Protein AF-A0A8T6WGX5-F1 (afdb_monomer_lite)

pLDDT: mean 81.85, std 10.26, range [47.75, 90.38]

Radius of gyration: 13.93 Å; chains: 1; bounding box: 44×18×21 Å

Sequence (52 aa):
MNIDGESALRSANTRFRKRFEELEKGVQRQGRDVSALTMEELDALWNAVKKK

Foldseek 3Di:
DPPDVPVVVVVVVVVVVVLVVVLQVVQVVVVHGPVPDDPVRNVVSSVVSVVD

Structure (mmCIF, N/CA/C/O backbone):
data_AF-A0A8T6WGX5-F1
#
_entry.id   AF-A0A8T6WGX5-F1
#
loop_
_atom_site.group_PDB
_atom_site.id
_atom_site.type_symbol
_atom_site.label_atom_id
_atom_site.label_alt_id
_atom_site.label_comp_id
_atom_site.label_asym_id
_atom_site.label_entity_id
_atom_site.label_seq_id
_atom_site.pdbx_PDB_ins_code
_atom_site.Cartn_x
_atom_site.Cartn_y
_atom_site.Cartn_z
_atom_site.occupancy
_atom_site.B_iso_or_equiv
_atom_site.auth_seq_id
_atom_site.auth_comp_id
_atom_site.auth_asym_id
_atom_site.auth_atom_id
_atom_site.pdbx_PDB_model_num
ATOM 1 N N . MET A 1 1 ? 28.581 -7.128 -13.664 1.00 47.75 1 MET A N 1
ATOM 2 C CA . MET A 1 1 ? 27.294 -7.670 -13.171 1.00 47.75 1 MET A CA 1
ATOM 3 C C . MET A 1 1 ? 26.744 -6.766 -12.069 1.00 47.75 1 MET A C 1
ATOM 5 O O . MET A 1 1 ? 26.746 -7.147 -10.912 1.00 47.75 1 MET A O 1
ATOM 9 N N . ASN A 1 2 ? 26.318 -5.548 -12.410 1.00 52.28 2 ASN A N 1
ATOM 10 C CA . ASN A 1 2 ? 25.751 -4.597 -11.447 1.00 52.28 2 ASN A CA 1
ATOM 11 C C . ASN A 1 2 ? 24.395 -4.117 -11.979 1.00 52.28 2 ASN A C 1
ATOM 13 O O . ASN A 1 2 ? 24.190 -2.934 -12.215 1.00 52.28 2 ASN A O 1
ATOM 17 N N . ILE A 1 3 ? 23.533 -5.083 -12.325 1.00 54.69 3 ILE A N 1
ATOM 18 C CA . ILE A 1 3 ? 22.128 -4.802 -12.627 1.00 54.69 3 ILE A CA 1
ATOM 19 C C . ILE A 1 3 ? 21.380 -5.011 -11.307 1.00 54.69 3 ILE A C 1
ATOM 21 O O . ILE A 1 3 ? 21.059 -6.135 -10.943 1.00 54.69 3 ILE A O 1
ATOM 25 N N . ASP A 1 4 ? 21.500 -4.052 -10.398 1.00 65.38 4 ASP A N 1
ATOM 26 C CA . ASP A 1 4 ? 20.714 -2.810 -10.305 1.00 65.38 4 ASP A CA 1
ATOM 27 C C . ASP A 1 4 ? 19.562 -3.020 -9.312 1.00 65.38 4 ASP A C 1
ATOM 29 O O . ASP A 1 4 ? 18.373 -2.947 -9.631 1.00 65.38 4 ASP A O 1
ATOM 33 N N . GLY A 1 5 ? 19.942 -3.364 -8.075 1.00 63.22 5 GLY A N 1
ATOM 34 C CA . GLY A 1 5 ? 19.007 -3.475 -6.957 1.00 63.22 5 GLY A CA 1
ATOM 35 C C . GLY A 1 5 ? 18.243 -2.170 -6.733 1.00 63.22 5 GLY A C 1
ATOM 36 O O . GLY A 1 5 ? 17.072 -2.202 -6.370 1.00 63.22 5 GLY A O 1
ATOM 37 N N . GLU A 1 6 ? 18.858 -1.029 -7.053 1.00 69.31 6 GLU A N 1
ATOM 38 C CA . GLU A 1 6 ? 18.201 0.275 -7.065 1.00 69.31 6 GLU A CA 1
ATOM 39 C C . GLU A 1 6 ? 17.088 0.377 -8.119 1.00 69.31 6 GLU A C 1
ATOM 41 O O . GLU A 1 6 ? 16.007 0.870 -7.815 1.00 69.31 6 GLU A O 1
ATOM 46 N N . SER A 1 7 ? 17.290 -0.100 -9.344 1.00 73.50 7 SER A N 1
ATOM 47 C CA . SER A 1 7 ? 16.286 -0.075 -10.411 1.00 73.50 7 SER A CA 1
ATOM 48 C C . SER A 1 7 ? 15.220 -1.143 -10.207 1.00 73.50 7 SER A C 1
ATOM 50 O O . SER A 1 7 ? 14.057 -0.897 -10.535 1.00 73.50 7 SER A O 1
ATOM 52 N N . ALA A 1 8 ? 15.558 -2.287 -9.606 1.00 74.50 8 ALA A N 1
ATOM 53 C CA . ALA A 1 8 ? 14.576 -3.263 -9.138 1.00 74.50 8 ALA A CA 1
ATOM 54 C C . ALA A 1 8 ? 13.699 -2.666 -8.024 1.00 74.50 8 ALA A C 1
ATOM 56 O O . ALA A 1 8 ? 12.471 -2.771 -8.087 1.00 74.50 8 ALA A O 1
ATOM 57 N N . LEU A 1 9 ? 14.306 -1.961 -7.063 1.00 79.19 9 LEU A N 1
ATOM 58 C CA . LEU A 1 9 ? 13.603 -1.268 -5.985 1.00 79.19 9 LEU A CA 1
ATOM 59 C C . LEU A 1 9 ? 12.748 -0.112 -6.518 1.00 79.19 9 LEU A C 1
ATOM 61 O O . LEU A 1 9 ? 11.573 -0.022 -6.172 1.00 79.19 9 LEU A O 1
ATOM 65 N N . ARG A 1 10 ? 13.276 0.725 -7.421 1.00 81.56 10 ARG A N 1
ATOM 66 C CA . ARG A 1 10 ? 12.525 1.800 -8.094 1.00 81.56 10 ARG A CA 1
ATOM 67 C C . ARG A 1 10 ? 11.362 1.247 -8.903 1.00 81.56 10 ARG A C 1
ATOM 69 O O . ARG A 1 10 ? 10.266 1.801 -8.852 1.00 81.56 10 ARG A O 1
ATOM 76 N N . SER A 1 11 ? 11.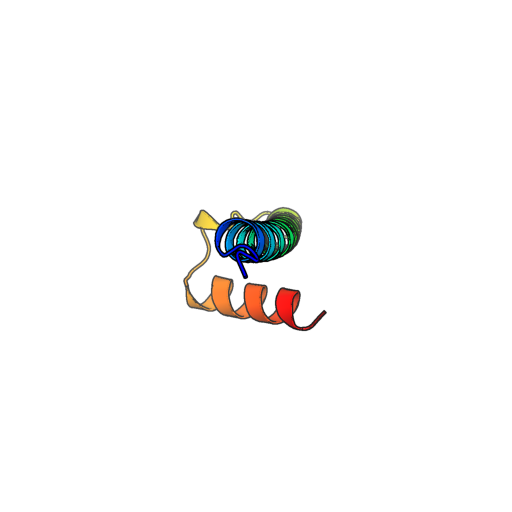564 0.143 -9.617 1.00 81.38 11 SER A N 1
ATOM 77 C CA . SER A 1 11 ? 10.502 -0.509 -10.389 1.00 81.38 11 SER A CA 1
ATOM 78 C C . SER A 1 11 ? 9.422 -1.089 -9.479 1.00 81.38 11 SER A C 1
ATOM 80 O O . SER A 1 11 ? 8.235 -0.910 -9.751 1.00 81.38 11 SER A O 1
ATOM 82 N N . ALA A 1 12 ? 9.806 -1.741 -8.380 1.00 83.12 12 ALA A N 1
ATOM 83 C CA . ALA A 1 12 ? 8.869 -2.249 -7.382 1.00 83.12 12 ALA A CA 1
ATOM 84 C C . ALA A 1 12 ? 8.083 -1.109 -6.717 1.00 83.12 12 ALA A C 1
ATOM 86 O O . ALA A 1 12 ? 6.857 -1.178 -6.635 1.00 83.12 12 ALA A O 1
ATOM 87 N N . ASN A 1 13 ? 8.765 -0.028 -6.333 1.00 86.75 13 ASN A N 1
ATOM 88 C CA . ASN A 1 13 ? 8.153 1.150 -5.727 1.00 86.75 13 ASN A CA 1
ATOM 89 C C . ASN A 1 13 ? 7.196 1.848 -6.708 1.00 86.75 13 ASN A C 1
ATOM 91 O O . ASN A 1 13 ? 6.058 2.141 -6.362 1.00 86.75 13 ASN A O 1
ATOM 95 N N . THR A 1 14 ? 7.584 1.987 -7.979 1.00 87.56 14 THR A N 1
ATOM 96 C CA . THR A 1 14 ? 6.718 2.538 -9.035 1.00 87.56 14 THR A CA 1
ATOM 97 C C . THR A 1 14 ? 5.469 1.680 -9.247 1.00 87.56 14 THR A C 1
ATOM 99 O O . THR A 1 14 ? 4.371 2.213 -9.395 1.00 87.56 14 THR A O 1
ATOM 102 N N . ARG A 1 15 ? 5.602 0.346 -9.242 1.00 85.31 15 ARG A N 1
ATOM 103 C CA . ARG A 1 15 ? 4.456 -0.576 -9.346 1.00 85.31 15 ARG A CA 1
ATOM 104 C C . ARG A 1 15 ? 3.531 -0.467 -8.137 1.00 85.31 15 ARG A C 1
ATOM 106 O O . ARG A 1 15 ? 2.316 -0.488 -8.314 1.00 85.31 15 ARG A O 1
ATOM 113 N N . PHE A 1 16 ? 4.094 -0.353 -6.936 1.00 86.94 16 PHE A N 1
ATOM 114 C CA . PHE A 1 16 ? 3.325 -0.145 -5.713 1.00 86.94 16 PHE A CA 1
ATOM 115 C C . PHE A 1 16 ? 2.569 1.183 -5.766 1.00 86.94 16 PHE A C 1
ATOM 117 O O . PHE A 1 16 ? 1.353 1.188 -5.609 1.00 86.94 16 PHE A O 1
ATOM 124 N N . ARG A 1 17 ? 3.264 2.278 -6.090 1.00 88.06 17 ARG A N 1
ATOM 125 C CA . ARG A 1 17 ? 2.688 3.618 -6.204 1.00 88.06 17 ARG A CA 1
ATOM 126 C C . ARG A 1 17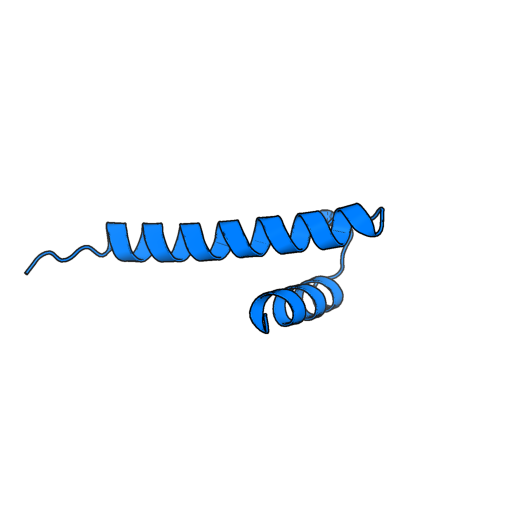 ? 1.543 3.659 -7.214 1.00 88.06 17 ARG A C 1
ATOM 128 O O . ARG A 1 17 ? 0.459 4.091 -6.855 1.00 88.06 17 ARG A O 1
ATOM 135 N N . LYS A 1 18 ? 1.728 3.105 -8.419 1.00 88.88 18 LYS A N 1
ATOM 136 C CA . LYS A 1 18 ? 0.658 3.037 -9.432 1.00 88.88 18 LYS A CA 1
ATOM 137 C C . LYS A 1 18 ? -0.589 2.309 -8.926 1.00 88.88 18 LYS A C 1
ATOM 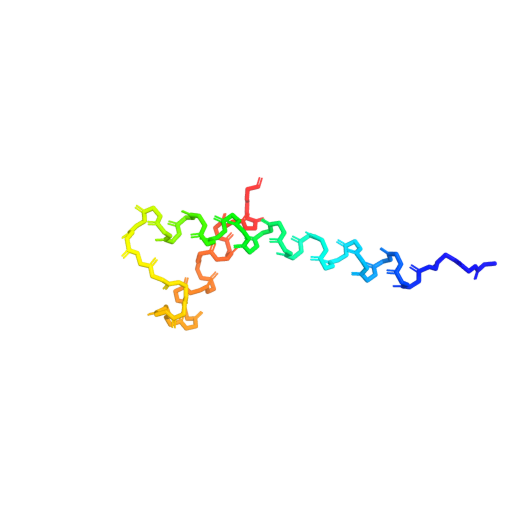139 O O . LYS A 1 18 ? -1.700 2.770 -9.159 1.00 88.88 18 LYS A O 1
ATOM 144 N N . ARG A 1 19 ? -0.412 1.178 -8.235 1.00 87.44 19 ARG A N 1
ATOM 145 C CA . ARG A 1 19 ? -1.532 0.421 -7.651 1.00 87.44 19 ARG A CA 1
ATOM 146 C C . ARG A 1 19 ? -2.192 1.176 -6.503 1.00 87.44 19 ARG A C 1
ATOM 148 O O . ARG A 1 19 ? -3.409 1.134 -6.377 1.00 87.44 19 ARG A O 1
ATOM 155 N N . PHE A 1 20 ? -1.404 1.868 -5.686 1.00 87.50 20 PHE A N 1
ATOM 156 C CA . PHE A 1 20 ? -1.924 2.673 -4.590 1.00 87.50 20 PHE A CA 1
ATOM 157 C C . PHE A 1 20 ? -2.730 3.868 -5.113 1.00 87.50 20 PHE A C 1
ATOM 159 O O . PHE A 1 20 ? -3.829 4.103 -4.634 1.00 87.50 20 PHE A O 1
ATOM 166 N N . GLU A 1 21 ? -2.262 4.543 -6.165 1.00 89.31 21 GLU A N 1
ATOM 167 C CA . GLU A 1 21 ? -3.006 5.618 -6.838 1.00 89.31 21 GLU A CA 1
ATOM 168 C C . GLU A 1 21 ? -4.333 5.124 -7.444 1.00 89.31 21 GLU A C 1
ATOM 170 O O . GLU A 1 21 ? -5.344 5.821 -7.383 1.00 89.31 21 GLU A O 1
ATOM 175 N N . GLU A 1 22 ? -4.360 3.922 -8.029 1.00 89.06 22 GLU A N 1
ATOM 176 C CA . GLU A 1 22 ? -5.595 3.298 -8.535 1.00 89.06 22 GLU A CA 1
ATOM 177 C C . GLU A 1 22 ? -6.577 2.971 -7.400 1.00 89.06 22 GLU A C 1
ATOM 179 O O . GLU A 1 22 ? -7.777 3.231 -7.525 1.00 89.06 22 GLU A O 1
ATOM 184 N N . LEU A 1 23 ? -6.069 2.438 -6.284 1.00 88.31 23 LEU A N 1
ATOM 185 C CA . LEU A 1 23 ? -6.860 2.167 -5.087 1.00 88.31 23 LEU A CA 1
ATOM 186 C C . LEU A 1 23 ? -7.433 3.463 -4.511 1.00 88.31 23 LEU A C 1
ATOM 188 O O . LEU A 1 23 ? -8.639 3.547 -4.297 1.00 88.31 23 LEU A O 1
ATOM 192 N N . GLU A 1 24 ? -6.600 4.486 -4.328 1.00 89.62 24 GLU A N 1
ATOM 193 C CA . GLU A 1 24 ? -6.997 5.788 -3.789 1.00 89.62 24 GLU A CA 1
ATOM 194 C C . GLU A 1 24 ? -8.084 6.436 -4.651 1.00 89.62 24 GLU A C 1
ATOM 196 O O . GLU A 1 24 ? -9.111 6.861 -4.129 1.00 89.62 24 GLU A O 1
ATOM 201 N N . LYS A 1 25 ? -7.948 6.396 -5.983 1.00 89.25 25 LYS A N 1
ATOM 202 C CA . LYS A 1 25 ? -9.006 6.839 -6.907 1.00 89.25 25 LYS A CA 1
ATOM 203 C C . LYS A 1 25 ? -10.296 6.033 -6.751 1.00 89.25 25 LYS A C 1
ATOM 205 O O . LYS A 1 25 ? -11.385 6.597 -6.843 1.00 89.25 25 LYS A O 1
ATOM 210 N N . GLY A 1 26 ? -10.198 4.719 -6.551 1.00 86.56 26 GLY A N 1
ATOM 211 C CA . GLY A 1 26 ? -11.352 3.848 -6.319 1.00 86.56 26 GLY A CA 1
ATOM 212 C C . GLY A 1 26 ? -12.083 4.160 -5.011 1.00 86.56 26 GLY A C 1
ATOM 213 O O . GLY A 1 26 ? -13.312 4.104 -4.969 1.00 86.56 26 GLY A O 1
ATOM 214 N N . VAL A 1 27 ? -11.336 4.526 -3.972 1.00 87.50 27 VAL A N 1
ATOM 215 C CA . VAL A 1 27 ? -11.847 4.874 -2.641 1.00 87.50 27 VAL A CA 1
ATOM 216 C C . VAL A 1 27 ? -12.431 6.290 -2.626 1.00 87.50 27 VAL A C 1
ATOM 218 O O . VAL A 1 27 ? -13.566 6.476 -2.187 1.00 87.50 27 VAL A O 1
ATOM 221 N N . GLN A 1 28 ? -11.750 7.257 -3.246 1.00 87.81 28 GLN A N 1
ATOM 222 C CA . GLN A 1 28 ? -12.257 8.620 -3.433 1.00 87.81 28 GLN A CA 1
ATOM 223 C C . GLN A 1 28 ? -13.554 8.654 -4.248 1.00 87.81 28 GLN A C 1
ATOM 225 O O . GLN A 1 28 ? -14.467 9.408 -3.920 1.00 87.81 28 GLN A O 1
ATOM 230 N N . ARG A 1 29 ? -13.694 7.808 -5.279 1.00 86.81 29 ARG A N 1
ATOM 231 C CA . ARG A 1 29 ? -14.958 7.673 -6.034 1.00 86.81 29 ARG A CA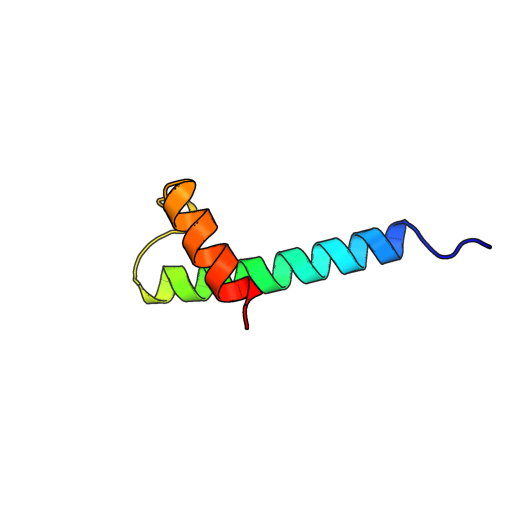 1
ATOM 232 C C . ARG A 1 29 ? -16.128 7.197 -5.178 1.00 86.81 29 ARG A C 1
ATOM 234 O O . ARG A 1 29 ? -17.270 7.481 -5.517 1.00 86.81 29 ARG A O 1
ATOM 241 N N . GLN A 1 30 ? -15.848 6.475 -4.099 1.00 84.31 30 GLN A N 1
ATOM 242 C CA . GLN A 1 30 ? -16.850 6.037 -3.130 1.00 84.31 30 GLN A CA 1
ATOM 243 C C . GLN A 1 30 ? -17.100 7.092 -2.039 1.00 84.31 30 GLN A C 1
ATOM 245 O O . GLN A 1 30 ? -17.880 6.842 -1.125 1.00 84.31 30 GLN A O 1
ATOM 250 N N . GLY A 1 31 ? -16.447 8.259 -2.114 1.00 87.12 31 GLY A N 1
ATOM 251 C CA . GLY A 1 31 ? -16.543 9.317 -1.107 1.00 87.12 31 GLY A CA 1
ATOM 252 C C . GLY A 1 31 ? -15.884 8.954 0.224 1.00 87.12 31 GLY A C 1
ATOM 253 O O . GLY A 1 31 ? -16.205 9.557 1.245 1.00 87.12 31 GLY A O 1
ATOM 254 N N . ARG A 1 32 ? -14.999 7.951 0.233 1.00 86.3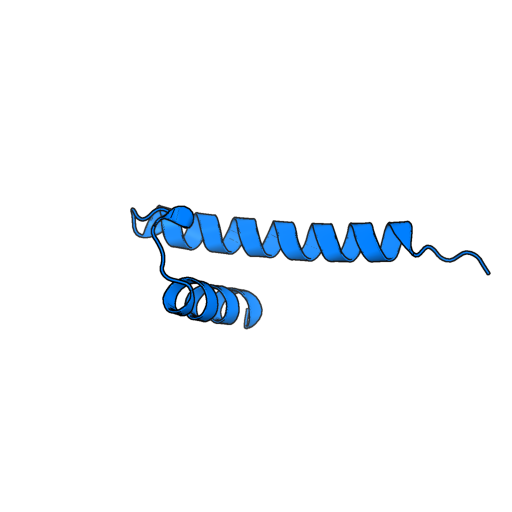1 32 ARG A N 1
ATOM 255 C CA . ARG A 1 32 ? -14.270 7.497 1.422 1.00 86.31 32 ARG A CA 1
ATOM 256 C C . ARG A 1 32 ? -12.801 7.890 1.300 1.00 86.31 32 ARG A C 1
ATOM 258 O O . ARG A 1 32 ? -12.312 8.150 0.202 1.00 86.31 32 ARG A O 1
ATOM 265 N N . ASP A 1 33 ? -12.109 7.915 2.432 1.00 84.38 33 ASP A N 1
ATOM 266 C CA . ASP A 1 33 ? -10.660 8.090 2.487 1.00 84.38 33 ASP A CA 1
ATOM 267 C C . ASP A 1 33 ? -9.987 6.742 2.753 1.00 84.38 33 ASP A C 1
ATOM 269 O O . ASP A 1 33 ? -10.509 5.927 3.515 1.00 84.38 33 ASP A O 1
ATOM 273 N N . VAL A 1 34 ? -8.831 6.498 2.137 1.00 83.25 34 VAL A N 1
ATOM 274 C CA . VAL A 1 34 ? -8.087 5.240 2.302 1.00 83.25 34 VAL A CA 1
ATOM 275 C C . VAL A 1 34 ? -7.618 5.067 3.745 1.00 83.25 34 VAL A C 1
ATOM 277 O O . VAL A 1 34 ? -7.582 3.950 4.253 1.00 83.25 34 VAL A O 1
ATOM 280 N N . SER A 1 35 ? -7.312 6.176 4.423 1.00 83.75 35 SER A N 1
ATOM 281 C CA . SER A 1 35 ? -6.935 6.193 5.840 1.00 83.75 35 SER A CA 1
ATOM 282 C C . SER A 1 35 ? -8.091 5.850 6.785 1.00 83.75 35 SER A C 1
ATOM 284 O O . SER A 1 35 ? -7.851 5.457 7.923 1.00 83.75 35 SER A O 1
ATOM 286 N N . ALA A 1 36 ? -9.336 5.964 6.313 1.00 86.38 36 ALA A N 1
ATOM 287 C CA . ALA A 1 36 ? -10.539 5.622 7.067 1.00 86.38 36 ALA A CA 1
ATOM 288 C C . ALA A 1 36 ? -10.985 4.162 6.859 1.00 86.38 36 ALA A C 1
ATOM 290 O O . ALA A 1 36 ? -12.003 3.750 7.418 1.00 86.38 36 ALA A O 1
ATOM 291 N N . LEU A 1 37 ? -10.269 3.392 6.033 1.00 86.12 37 LEU A N 1
ATOM 292 C CA . LEU A 1 37 ? -10.558 1.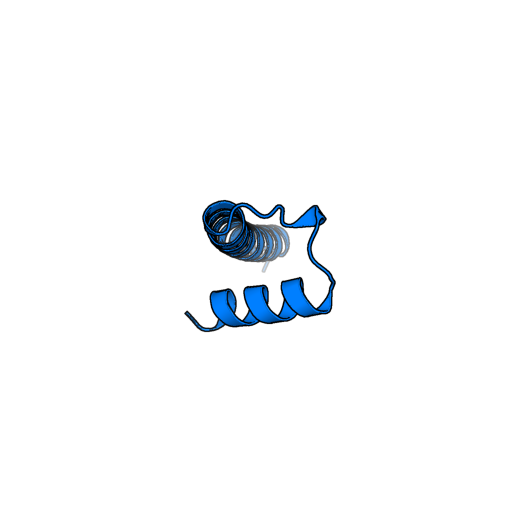983 5.786 1.00 86.12 37 LEU A CA 1
ATOM 293 C C . LEU A 1 37 ? -9.905 1.096 6.840 1.00 86.12 37 LEU A C 1
ATOM 295 O O . LEU A 1 37 ? -8.790 1.354 7.298 1.00 86.12 37 LEU A O 1
ATOM 299 N N . THR A 1 38 ? -10.574 -0.002 7.176 1.00 90.06 38 THR A N 1
ATOM 300 C CA . THR A 1 38 ? -9.942 -1.052 7.976 1.00 90.06 38 THR A CA 1
ATOM 301 C C . THR A 1 38 ? -8.930 -1.831 7.137 1.00 90.06 38 THR A C 1
ATOM 303 O O . THR A 1 38 ? -8.972 -1.824 5.905 1.00 90.06 38 THR A O 1
ATOM 306 N N . MET A 1 39 ? -8.025 -2.552 7.804 1.00 84.81 39 MET A N 1
ATOM 307 C CA . MET A 1 39 ? -7.042 -3.409 7.131 1.00 84.81 39 MET A CA 1
ATOM 308 C C . MET A 1 39 ? -7.710 -4.433 6.194 1.00 84.81 39 MET A C 1
ATOM 310 O O . MET A 1 39 ? -7.195 -4.706 5.113 1.00 84.81 39 MET A O 1
ATOM 314 N N . GLU A 1 40 ? -8.874 -4.959 6.582 1.00 90.38 40 GLU A N 1
ATOM 315 C CA . GLU A 1 40 ? -9.657 -5.913 5.787 1.00 90.38 40 GLU A CA 1
ATOM 316 C C . GLU A 1 40 ? -10.244 -5.267 4.524 1.00 90.38 40 GLU A C 1
ATOM 318 O O . GLU A 1 40 ? -10.175 -5.845 3.438 1.00 90.38 40 GLU A O 1
ATOM 323 N N . GLU A 1 41 ? -10.777 -4.047 4.636 1.00 87.38 41 GLU A N 1
ATOM 324 C CA . GLU A 1 41 ? -11.292 -3.293 3.488 1.00 87.38 41 GLU A CA 1
ATOM 325 C C . GLU A 1 41 ? -10.167 -2.908 2.518 1.00 87.38 41 GLU A C 1
ATOM 327 O O . GLU A 1 41 ? -10.313 -3.042 1.300 1.00 87.38 41 GLU A O 1
ATOM 332 N N . LEU A 1 42 ? -9.027 -2.470 3.060 1.00 87.38 42 LEU A N 1
ATOM 333 C CA . LEU A 1 42 ? -7.817 -2.166 2.300 1.00 87.38 42 LEU A CA 1
ATOM 334 C C . LEU A 1 42 ? -7.312 -3.391 1.536 1.00 87.38 42 LEU A C 1
ATOM 336 O O . LEU A 1 42 ? -7.013 -3.272 0.348 1.00 87.38 42 LEU A O 1
ATOM 340 N N . ASP A 1 43 ? -7.258 -4.565 2.172 1.00 88.12 43 ASP A N 1
ATOM 341 C CA . ASP A 1 43 ? -6.821 -5.802 1.519 1.00 88.12 43 ASP A CA 1
ATOM 342 C C . ASP A 1 43 ? -7.793 -6.237 0.409 1.00 88.12 43 ASP A C 1
ATOM 344 O O . ASP A 1 43 ? -7.366 -6.588 -0.695 1.00 88.12 43 ASP A O 1
ATOM 348 N N . ALA A 1 44 ? -9.105 -6.132 0.638 1.00 88.25 44 ALA A N 1
ATOM 349 C CA . ALA A 1 44 ? -10.117 -6.435 -0.374 1.00 88.25 44 ALA A CA 1
ATOM 350 C C . ALA A 1 44 ? -10.000 -5.514 -1.605 1.00 88.25 44 ALA A C 1
ATOM 352 O O . ALA A 1 44 ? -9.983 -5.988 -2.747 1.00 88.25 44 ALA A O 1
ATOM 353 N N . LEU A 1 45 ? -9.856 -4.203 -1.386 1.00 85.06 45 LEU A N 1
ATOM 354 C CA . LEU A 1 45 ? -9.669 -3.213 -2.451 1.00 85.06 45 LEU A CA 1
ATOM 355 C C . LEU A 1 45 ? -8.335 -3.402 -3.179 1.00 85.06 45 LEU A C 1
ATOM 357 O O . LEU A 1 45 ? -8.273 -3.335 -4.407 1.00 85.06 45 LEU A O 1
ATOM 361 N N . TRP A 1 46 ? -7.270 -3.700 -2.441 1.00 86.25 46 TRP A N 1
ATOM 362 C CA . TRP A 1 46 ? -5.951 -3.967 -3.001 1.00 86.25 46 TRP A CA 1
ATOM 363 C C . TRP A 1 46 ? -5.939 -5.222 -3.871 1.00 86.25 46 TRP A C 1
ATOM 365 O O . TRP A 1 46 ? -5.365 -5.212 -4.962 1.00 86.25 46 TRP A O 1
ATOM 375 N N . ASN A 1 47 ? -6.614 -6.290 -3.444 1.00 86.75 47 ASN A N 1
ATOM 376 C CA . ASN A 1 47 ? -6.784 -7.495 -4.251 1.00 86.75 47 ASN A CA 1
ATOM 377 C C . ASN A 1 47 ? -7.611 -7.231 -5.514 1.00 86.75 47 ASN A C 1
ATOM 379 O O . ASN A 1 47 ? -7.275 -7.765 -6.573 1.00 86.75 47 ASN A O 1
ATOM 383 N N . ALA A 1 48 ? -8.637 -6.378 -5.436 1.00 84.06 48 ALA A N 1
ATOM 384 C CA . ALA A 1 48 ? -9.416 -5.971 -6.602 1.00 84.06 48 ALA A CA 1
ATOM 385 C C . ALA A 1 48 ? -8.565 -5.194 -7.625 1.00 84.06 48 ALA A C 1
ATOM 387 O O . ALA A 1 48 ? -8.629 -5.489 -8.818 1.00 84.06 48 ALA A O 1
ATOM 388 N N . VAL A 1 49 ? -7.710 -4.268 -7.171 1.00 85.56 49 VAL A N 1
ATOM 389 C CA . VAL A 1 49 ? -6.778 -3.523 -8.040 1.00 85.56 49 VAL A CA 1
ATOM 390 C C . VAL A 1 49 ? -5.664 -4.423 -8.588 1.00 85.56 49 VAL A C 1
ATOM 392 O O . VAL A 1 49 ? -5.276 -4.287 -9.743 1.00 85.56 49 VAL A O 1
ATOM 395 N N . LYS A 1 50 ? -5.155 -5.379 -7.798 1.00 81.56 50 LYS A N 1
ATOM 396 C CA . LYS A 1 50 ? -4.111 -6.325 -8.235 1.00 81.56 50 LYS A CA 1
ATOM 397 C C . LYS A 1 50 ? -4.579 -7.350 -9.268 1.00 81.56 50 LYS A C 1
ATOM 399 O O . LYS A 1 50 ? -3.720 -7.889 -9.963 1.00 81.56 50 LYS A O 1
ATOM 404 N N . LYS A 1 51 ? -5.875 -7.679 -9.309 1.00 73.69 51 LYS A N 1
ATOM 405 C CA . LYS A 1 51 ? -6.458 -8.671 -10.234 1.00 73.69 51 LYS A CA 1
ATOM 406 C C . LYS A 1 51 ? -6.752 -8.123 -11.634 1.00 73.69 51 LYS A C 1
ATOM 408 O O . LYS A 1 51 ? -7.117 -8.912 -12.502 1.00 73.69 51 LYS A O 1
ATOM 413 N N . LYS A 1 52 ? -6.633 -6.812 -11.830 1.00 56.75 52 LYS A N 1
ATOM 414 C CA . LYS A 1 52 ? -6.823 -6.136 -13.113 1.00 56.75 52 LYS A CA 1
ATOM 415 C C . LYS A 1 52 ? -5.503 -6.042 -13.875 1.00 56.75 52 LYS A C 1
ATOM 417 O O . LYS A 1 52 ? -5.561 -6.156 -15.116 1.00 56.75 52 LYS A O 1
#

Secondary structure (DSSP, 8-state):
----HHHHHHHHHHHHHHHHHHHHHHHHTTT--GGGS-HHHHHHHHHHHHT-